Protein AF-A0A401Q748-F1 (afdb_monomer_lite)

InterPro domains:
  IPR004273 Dynein heavy chain, D6 P-loop domain [PF03028] (70-159)
  IPR026983 Dynein heavy chain [PTHR22878] (1-159)
  IPR027417 P-loop containing nucleoside triphosphate hydrolase [G3DSA:3.40.50.300] (58-159)

Structure (mmCIF, N/CA/C/O backbone):
data_AF-A0A401Q748-F1
#
_entry.id   AF-A0A401Q748-F1
#
loop_
_atom_site.group_PDB
_atom_site.id
_atom_site.type_symbol
_atom_site.label_atom_id
_atom_site.label_alt_id
_atom_site.label_comp_id
_atom_site.label_asym_id
_atom_site.label_entity_id
_atom_site.label_seq_id
_atom_site.pdbx_PDB_ins_code
_atom_site.Cartn_x
_atom_site.Cartn_y
_atom_site.Cartn_z
_atom_site.occupancy
_atom_site.B_iso_or_equiv
_atom_site.auth_seq_id
_atom_site.auth_comp_id
_atom_site.auth_asym_id
_atom_site.auth_atom_id
_atom_site.pdbx_PDB_model_num
ATOM 1 N N . TRP A 1 1 ? 20.921 3.095 -35.169 1.00 88.88 1 TRP A N 1
ATOM 2 C CA . TRP A 1 1 ? 20.561 2.573 -33.831 1.00 88.88 1 TRP A CA 1
ATOM 3 C C . TRP A 1 1 ? 19.983 3.685 -32.979 1.00 88.88 1 TRP A C 1
ATOM 5 O O . TRP A 1 1 ? 18.827 3.578 -32.615 1.00 88.88 1 TRP A O 1
ATOM 15 N N . TYR A 1 2 ? 20.744 4.758 -32.732 1.00 89.75 2 TYR A N 1
ATOM 16 C CA . TYR A 1 2 ? 20.294 5.919 -31.955 1.00 89.75 2 TYR A CA 1
ATOM 17 C C . TYR A 1 2 ? 18.942 6.495 -32.410 1.00 89.75 2 TYR A C 1
ATOM 19 O O . TYR A 1 2 ? 18.075 6.701 -31.568 1.00 89.75 2 TYR A O 1
ATOM 27 N N . ASP A 1 3 ? 18.753 6.682 -33.721 1.00 93.88 3 ASP A N 1
ATOM 28 C CA . ASP A 1 3 ? 17.553 7.314 -34.301 1.00 93.88 3 ASP A CA 1
ATOM 29 C C . ASP A 1 3 ? 16.296 6.426 -34.308 1.00 93.88 3 ASP A C 1
ATOM 31 O O . ASP A 1 3 ? 15.255 6.838 -34.805 1.00 93.88 3 ASP A O 1
ATOM 35 N N . LEU A 1 4 ? 16.381 5.185 -33.823 1.00 93.81 4 LEU A N 1
ATOM 36 C CA . LEU A 1 4 ? 15.246 4.256 -33.824 1.00 93.81 4 LEU A CA 1
ATOM 37 C C . LEU A 1 4 ? 14.359 4.500 -32.606 1.00 93.81 4 LEU A C 1
ATOM 39 O O . LEU A 1 4 ? 14.864 4.859 -31.553 1.00 93.81 4 LEU A O 1
ATOM 43 N N . ASP A 1 5 ? 13.058 4.239 -32.693 1.00 93.12 5 ASP A N 1
ATOM 44 C CA . ASP A 1 5 ? 12.140 4.550 -31.586 1.00 93.12 5 ASP A CA 1
ATOM 45 C C . ASP A 1 5 ? 12.432 3.744 -30.307 1.00 93.12 5 ASP A C 1
ATOM 47 O O . ASP A 1 5 ? 12.423 4.298 -29.203 1.00 93.12 5 ASP A O 1
ATOM 51 N N . ALA A 1 6 ? 12.744 2.450 -30.460 1.00 93.31 6 ALA A N 1
ATOM 52 C CA . ALA A 1 6 ? 13.004 1.494 -29.377 1.00 93.31 6 ALA A CA 1
ATOM 53 C C . ALA A 1 6 ? 14.376 0.794 -29.538 1.00 93.31 6 ALA A C 1
ATOM 55 O O . ALA A 1 6 ? 14.445 -0.397 -29.860 1.00 93.31 6 ALA A O 1
ATOM 56 N N . PRO A 1 7 ? 15.492 1.520 -29.356 1.00 92.62 7 PRO A N 1
ATOM 57 C CA . PRO A 1 7 ? 16.848 1.009 -29.566 1.00 92.62 7 PRO A CA 1
ATOM 58 C C . PRO A 1 7 ? 17.244 -0.108 -28.583 1.00 92.62 7 PRO A C 1
ATOM 60 O O . PRO A 1 7 ? 18.106 -0.929 -28.891 1.00 92.62 7 PRO A O 1
ATOM 63 N N . GLU A 1 8 ? 16.612 -0.178 -27.414 1.00 90.06 8 GLU A N 1
ATOM 64 C CA . GLU A 1 8 ? 16.843 -1.215 -26.408 1.00 90.06 8 GLU A CA 1
ATOM 65 C C . GLU A 1 8 ? 16.286 -2.595 -26.798 1.00 90.06 8 GLU A C 1
ATOM 67 O O . GLU A 1 8 ? 16.781 -3.610 -26.314 1.00 90.06 8 GLU A O 1
ATOM 72 N N . GLN A 1 9 ? 15.300 -2.645 -27.702 1.00 89.25 9 GLN A N 1
ATOM 73 C CA . GLN A 1 9 ? 14.644 -3.890 -28.135 1.00 89.25 9 GLN A CA 1
ATOM 74 C C . GLN A 1 9 ? 15.324 -4.553 -29.339 1.00 89.25 9 GLN A C 1
ATOM 76 O O . GLN A 1 9 ? 15.005 -5.680 -29.715 1.00 89.25 9 GLN A O 1
ATOM 81 N N . ILE A 1 10 ? 16.262 -3.850 -29.963 1.00 89.19 10 ILE A N 1
ATOM 82 C CA . ILE A 1 10 ? 17.016 -4.317 -31.125 1.00 89.19 10 ILE A CA 1
ATOM 83 C C . ILE A 1 10 ? 18.455 -4.642 -30.724 1.00 89.19 10 ILE A C 1
ATOM 85 O O . ILE A 1 10 ? 18.915 -4.344 -29.622 1.00 89.19 10 ILE A O 1
ATOM 89 N N . GLY A 1 11 ? 19.212 -5.241 -31.643 1.00 87.31 11 GLY A N 1
ATOM 90 C CA . GLY A 1 11 ? 20.637 -5.472 -31.424 1.00 87.31 11 GLY A CA 1
ATOM 91 C C . GLY A 1 11 ? 21.383 -4.167 -31.132 1.00 87.31 11 GLY A C 1
ATOM 92 O O . GLY A 1 11 ? 21.342 -3.236 -31.938 1.00 87.31 11 GLY A O 1
ATOM 93 N N . PHE A 1 12 ? 22.088 -4.126 -29.998 1.00 89.62 12 PHE A N 1
ATOM 94 C CA . PHE A 1 12 ? 23.033 -3.053 -29.688 1.00 89.62 12 PHE A CA 1
ATOM 95 C C . PHE A 1 12 ? 24.062 -2.917 -30.819 1.00 89.62 12 PHE A C 1
ATOM 97 O O . PHE A 1 12 ? 24.492 -3.938 -31.367 1.00 89.62 12 PHE A O 1
ATOM 104 N N . PRO A 1 13 ? 24.456 -1.683 -31.179 1.00 88.81 13 PRO A N 1
ATOM 105 C CA . PRO A 1 13 ? 25.367 -1.454 -32.285 1.00 88.81 13 PRO A CA 1
ATOM 106 C C . PRO A 1 13 ? 26.757 -1.993 -31.944 1.00 88.81 13 PRO A C 1
ATOM 108 O O . PRO A 1 13 ? 27.084 -2.236 -30.778 1.00 88.81 13 PRO A O 1
ATOM 111 N N . LEU A 1 14 ? 27.595 -2.125 -32.974 1.00 88.00 14 LEU A N 1
ATOM 112 C CA . LEU A 1 14 ? 28.947 -2.668 -32.836 1.00 88.00 14 LEU A CA 1
ATOM 113 C C . LEU A 1 14 ? 28.904 -4.066 -32.187 1.00 88.00 14 LEU A C 1
ATOM 115 O O . LEU A 1 14 ? 27.950 -4.822 -32.359 1.00 88.00 14 LEU A O 1
ATOM 119 N N . GLN A 1 15 ? 29.945 -4.423 -31.442 1.00 88.44 15 GLN A N 1
ATOM 120 C CA . GLN A 1 15 ? 30.015 -5.679 -30.692 1.00 88.44 15 GLN A CA 1
ATOM 121 C C . GLN A 1 15 ? 29.510 -5.525 -29.249 1.00 88.44 15 GLN A C 1
ATOM 123 O O . GLN A 1 15 ? 29.720 -6.409 -28.423 1.00 88.44 15 GLN A O 1
ATOM 128 N N . TYR A 1 16 ? 28.798 -4.437 -28.930 1.00 91.25 16 TYR A N 1
ATOM 129 C CA . TYR A 1 16 ? 28.331 -4.158 -27.567 1.00 91.25 16 TYR A CA 1
ATOM 130 C C . TYR A 1 16 ? 27.346 -5.195 -27.035 1.00 91.25 16 TYR A C 1
ATOM 132 O O . TYR A 1 16 ? 27.243 -5.385 -25.825 1.00 91.25 16 TYR A O 1
ATOM 140 N N . LYS A 1 17 ? 26.666 -5.935 -27.918 1.00 86.44 17 LYS A N 1
ATOM 141 C CA . LYS A 1 17 ? 25.848 -7.080 -27.506 1.00 86.44 17 LYS A CA 1
ATOM 142 C C . LYS A 1 17 ? 26.666 -8.127 -26.735 1.00 86.44 17 LYS A C 1
ATOM 144 O O . LYS A 1 17 ? 26.144 -8.687 -25.773 1.00 86.44 17 LYS A O 1
ATOM 149 N N . THR A 1 18 ? 27.906 -8.382 -27.149 1.00 90.06 18 THR A N 1
ATOM 150 C CA . THR A 1 18 ? 28.785 -9.418 -26.585 1.00 90.06 18 THR A CA 1
ATOM 151 C C . THR A 1 18 ? 29.885 -8.858 -25.689 1.00 90.06 18 THR A C 1
ATOM 153 O O . THR A 1 18 ? 30.363 -9.578 -24.824 1.00 90.06 18 THR A O 1
ATOM 156 N N . SER A 1 19 ? 30.293 -7.599 -25.879 1.00 93.69 19 SER A N 1
ATOM 157 C CA . SER A 1 19 ? 31.385 -6.984 -25.115 1.00 93.69 19 SER A CA 1
ATOM 158 C C . SER A 1 19 ? 30.933 -6.271 -23.840 1.00 93.69 19 SER A C 1
ATOM 160 O O . SER A 1 19 ? 31.785 -5.931 -23.027 1.00 93.69 19 SER A O 1
ATOM 162 N N . LEU A 1 20 ? 29.631 -5.995 -23.687 1.00 94.38 20 LEU A N 1
ATOM 163 C CA . LEU A 1 20 ? 29.071 -5.324 -22.513 1.00 94.38 20 LEU A CA 1
ATOM 164 C C . LEU A 1 20 ? 28.142 -6.255 -21.732 1.00 94.38 20 LEU A C 1
ATOM 166 O O . LEU A 1 20 ? 27.331 -6.987 -22.315 1.00 94.38 20 LEU A O 1
ATOM 170 N N . ASP A 1 21 ? 28.207 -6.162 -20.408 1.00 94.25 21 ASP A N 1
ATOM 171 C CA . ASP A 1 21 ? 27.210 -6.770 -19.532 1.00 94.25 21 ASP A CA 1
ATOM 172 C C . ASP A 1 21 ? 25.872 -5.996 -19.561 1.00 94.25 21 ASP A C 1
ATOM 174 O O . ASP A 1 21 ? 25.732 -4.943 -20.194 1.00 94.25 21 ASP A O 1
ATOM 178 N N . ASN A 1 22 ? 24.842 -6.539 -18.906 1.00 93.31 22 ASN A N 1
ATOM 179 C CA . ASN A 1 22 ? 23.502 -5.944 -18.916 1.00 93.31 22 ASN A CA 1
ATOM 180 C C . ASN A 1 22 ? 23.453 -4.565 -18.236 1.00 93.31 22 ASN A C 1
ATOM 182 O O . ASN A 1 22 ? 22.681 -3.704 -18.659 1.00 93.31 22 ASN A O 1
ATOM 186 N N . PHE A 1 23 ? 24.290 -4.327 -17.223 1.00 95.69 23 PHE A N 1
ATOM 187 C CA . PHE A 1 23 ? 24.346 -3.042 -16.532 1.00 95.69 23 PHE A CA 1
ATOM 188 C C . PHE A 1 23 ? 25.062 -1.991 -17.389 1.00 95.69 23 PHE A C 1
ATOM 190 O O . PHE A 1 23 ? 24.574 -0.876 -17.554 1.00 95.69 23 PHE A O 1
ATOM 197 N N . GLN A 1 24 ? 26.170 -2.355 -18.029 1.00 95.69 24 GLN A N 1
ATOM 198 C CA . GLN A 1 24 ? 26.896 -1.507 -18.971 1.00 95.69 24 GLN A CA 1
ATOM 199 C C . GLN A 1 24 ? 26.045 -1.144 -20.198 1.00 95.69 24 GLN A C 1
ATOM 201 O O . GLN A 1 24 ? 26.088 -0.004 -20.658 1.00 95.69 24 GLN A O 1
ATOM 206 N N . LYS A 1 25 ? 25.213 -2.066 -20.700 1.00 93.38 25 LYS A N 1
ATOM 207 C CA . LYS A 1 25 ? 24.219 -1.780 -21.755 1.00 93.38 25 LYS A CA 1
ATOM 208 C C . LYS A 1 25 ? 23.181 -0.746 -21.315 1.00 93.38 25 LYS A C 1
ATOM 210 O O . LYS A 1 25 ? 22.853 0.156 -22.087 1.00 93.38 25 LYS A O 1
ATOM 215 N N . LEU A 1 26 ? 22.707 -0.831 -20.070 1.00 95.50 26 LEU A N 1
ATOM 216 C CA . LEU A 1 26 ? 21.842 0.188 -19.473 1.00 95.50 26 LEU A CA 1
ATOM 217 C C . LEU A 1 26 ? 22.559 1.547 -19.379 1.00 95.50 26 LEU A C 1
ATOM 219 O O . LEU A 1 26 ? 21.969 2.571 -19.722 1.00 95.50 26 LEU A O 1
ATOM 223 N N . LEU A 1 27 ? 23.833 1.574 -18.974 1.00 95.75 27 LEU A N 1
ATOM 224 C CA . LEU A 1 27 ? 24.622 2.812 -18.940 1.00 95.75 27 LEU A CA 1
ATOM 225 C C . LEU A 1 27 ? 24.785 3.429 -20.337 1.00 95.75 27 LEU A C 1
ATOM 227 O O . LEU A 1 27 ? 24.661 4.643 -20.477 1.00 95.75 27 LEU A O 1
ATOM 231 N N . LEU A 1 28 ? 24.977 2.611 -21.376 1.00 93.75 28 LEU A N 1
ATOM 232 C CA . LEU A 1 28 ? 25.024 3.081 -22.761 1.00 93.75 28 LEU A CA 1
ATOM 233 C C . LEU A 1 28 ? 23.711 3.778 -23.159 1.00 93.75 28 LEU A C 1
ATOM 235 O O . LEU A 1 28 ? 23.733 4.903 -23.659 1.00 93.75 28 LEU A O 1
ATOM 239 N N . LEU A 1 29 ? 22.561 3.151 -22.890 1.00 94.25 29 LEU A N 1
ATOM 240 C CA . LEU A 1 29 ? 21.249 3.765 -23.126 1.00 94.25 29 LEU A CA 1
ATOM 241 C C . LEU A 1 29 ? 21.062 5.042 -22.303 1.00 94.25 29 LEU A C 1
ATOM 243 O O . LEU A 1 29 ? 20.543 6.021 -22.822 1.00 94.25 29 LEU A O 1
ATOM 247 N N . ARG A 1 30 ? 21.558 5.091 -21.064 1.00 95.50 30 ARG A N 1
ATOM 248 C CA . ARG A 1 30 ? 21.541 6.313 -20.249 1.00 95.50 30 ARG A CA 1
ATOM 249 C C . ARG A 1 30 ? 22.367 7.449 -20.853 1.00 95.50 30 ARG A C 1
ATOM 251 O O . ARG A 1 30 ? 21.970 8.599 -20.713 1.00 95.50 30 ARG A O 1
ATOM 258 N N . CYS A 1 31 ? 23.487 7.160 -21.508 1.00 95.12 31 CYS A N 1
ATOM 259 C CA . CYS A 1 31 ? 24.315 8.185 -22.147 1.00 95.12 31 CYS A CA 1
ATOM 260 C C . CYS A 1 31 ? 23.692 8.735 -23.434 1.00 95.12 31 CYS A C 1
ATOM 262 O O . CYS A 1 31 ? 23.783 9.932 -23.688 1.00 95.12 31 CYS A O 1
ATOM 264 N N . PHE A 1 32 ? 23.077 7.872 -24.246 1.00 93.06 32 PHE A N 1
ATOM 265 C CA . PHE A 1 32 ? 22.641 8.243 -25.593 1.00 93.06 32 PHE A CA 1
ATOM 266 C C . PHE A 1 32 ? 21.120 8.431 -25.718 1.00 93.06 32 PHE A C 1
ATOM 268 O O . PHE A 1 32 ? 20.669 9.296 -26.454 1.00 93.06 32 PHE A O 1
ATOM 275 N N . ARG A 1 33 ? 20.296 7.673 -24.996 1.00 94.00 33 ARG A N 1
ATOM 276 C CA . ARG A 1 33 ? 18.828 7.672 -25.120 1.00 94.00 33 ARG A CA 1
ATOM 277 C C . ARG A 1 33 ? 18.159 7.716 -23.751 1.00 94.00 33 ARG A C 1
ATOM 279 O O . ARG A 1 33 ? 17.514 6.767 -23.308 1.00 94.00 33 ARG A O 1
ATOM 286 N N . VAL A 1 34 ? 18.334 8.854 -23.074 1.00 95.12 34 VAL A N 1
ATOM 287 C CA . VAL A 1 34 ? 17.804 9.119 -21.722 1.00 95.12 34 VAL A CA 1
ATOM 288 C C . VAL A 1 34 ? 16.291 8.884 -21.643 1.00 95.12 34 VAL A C 1
ATOM 290 O O . VAL A 1 34 ? 15.797 8.360 -20.648 1.00 95.12 34 VAL A O 1
ATOM 293 N N . ASP A 1 35 ? 15.563 9.197 -22.715 1.00 95.44 35 ASP A N 1
ATOM 294 C CA . ASP A 1 35 ? 14.123 8.968 -22.858 1.00 95.44 35 ASP A CA 1
ATOM 295 C C . ASP A 1 35 ? 13.727 7.482 -22.755 1.00 95.44 35 ASP A C 1
ATOM 297 O O . ASP A 1 35 ? 12.615 7.161 -22.338 1.00 95.44 35 ASP A O 1
ATOM 301 N N . ARG A 1 36 ? 14.644 6.562 -23.078 1.00 95.62 36 ARG A N 1
ATOM 302 C CA . ARG A 1 36 ? 14.429 5.107 -23.014 1.00 95.62 36 ARG A CA 1
ATOM 303 C C . ARG A 1 36 ? 14.911 4.472 -21.718 1.00 95.62 36 ARG A C 1
ATOM 305 O O . ARG A 1 36 ? 14.677 3.284 -21.510 1.00 95.62 36 ARG A O 1
ATOM 312 N N . VAL A 1 37 ? 15.540 5.230 -20.817 1.00 95.00 37 VAL A N 1
ATOM 313 C CA . VAL A 1 37 ? 16.134 4.681 -19.584 1.00 95.00 37 VAL A CA 1
ATOM 314 C C . VAL A 1 37 ? 15.104 3.964 -18.725 1.00 95.00 37 VAL A C 1
ATOM 316 O O . VAL A 1 37 ? 15.407 2.903 -18.196 1.00 95.00 37 VAL A O 1
ATOM 319 N N . TYR A 1 38 ? 13.876 4.477 -18.626 1.00 94.50 38 TYR A N 1
ATOM 320 C CA . TYR A 1 38 ? 12.813 3.800 -17.879 1.00 94.50 38 TYR A CA 1
ATOM 321 C C . TYR A 1 38 ? 12.566 2.370 -18.391 1.00 94.50 38 TYR A C 1
ATOM 323 O O . TYR A 1 38 ? 12.531 1.426 -17.605 1.00 94.50 38 TYR A O 1
ATOM 331 N N . ARG A 1 39 ? 12.464 2.198 -19.717 1.00 94.69 39 ARG A N 1
ATOM 332 C CA . ARG A 1 39 ? 12.303 0.881 -20.355 1.00 94.69 39 ARG A CA 1
ATOM 333 C C . ARG A 1 39 ? 13.545 0.015 -20.153 1.00 94.69 39 ARG A C 1
ATOM 335 O O . ARG A 1 39 ? 13.420 -1.107 -19.682 1.00 94.69 39 ARG A O 1
ATOM 342 N N . ALA A 1 40 ? 14.730 0.576 -20.380 1.00 94.69 40 ALA A N 1
ATOM 343 C CA . ALA A 1 40 ? 16.001 -0.121 -20.199 1.00 94.69 40 ALA A CA 1
ATOM 344 C C . ALA A 1 40 ? 16.214 -0.635 -18.762 1.00 94.69 40 ALA A C 1
ATOM 346 O O . ALA A 1 40 ? 16.760 -1.718 -18.563 1.00 94.69 40 ALA A O 1
ATOM 347 N N . VAL A 1 41 ? 15.781 0.130 -17.751 1.00 96.12 41 VAL A N 1
ATOM 348 C CA . VAL A 1 41 ? 15.820 -0.287 -16.342 1.00 96.12 41 VAL A CA 1
ATOM 349 C C . VAL A 1 41 ? 14.860 -1.448 -16.098 1.00 96.12 41 VAL A C 1
ATOM 351 O O . VAL A 1 41 ? 15.251 -2.411 -15.442 1.00 96.12 41 VAL A O 1
ATOM 354 N N . MET A 1 42 ? 13.636 -1.399 -16.635 1.00 95.50 42 MET A N 1
ATOM 355 C CA . MET A 1 42 ? 12.697 -2.519 -16.508 1.00 95.50 42 MET A CA 1
ATOM 356 C C . MET A 1 42 ? 13.242 -3.794 -17.158 1.00 95.50 42 MET A C 1
ATOM 358 O O . MET A 1 42 ? 13.186 -4.860 -16.547 1.00 95.50 42 MET A O 1
ATOM 362 N N . ASP A 1 43 ? 13.834 -3.693 -18.346 1.00 94.00 43 ASP A N 1
ATOM 363 C CA . ASP A 1 43 ? 14.448 -4.841 -19.020 1.00 94.00 43 ASP A CA 1
ATOM 364 C C . ASP A 1 43 ? 15.622 -5.394 -18.201 1.00 94.00 43 ASP A C 1
ATOM 366 O O . ASP A 1 43 ? 15.727 -6.602 -17.985 1.00 94.00 43 ASP A O 1
ATOM 370 N N . PHE A 1 44 ? 16.473 -4.512 -17.666 1.00 95.75 44 PHE A N 1
ATOM 371 C CA . PHE A 1 44 ? 17.588 -4.898 -16.803 1.00 95.75 44 PHE A CA 1
ATOM 372 C C . PHE A 1 44 ? 17.121 -5.650 -15.549 1.00 95.75 44 PHE A C 1
ATOM 374 O O . PHE A 1 44 ? 17.664 -6.712 -15.237 1.00 95.75 44 PHE A O 1
ATOM 381 N N . ILE A 1 45 ? 16.105 -5.137 -14.847 1.00 96.81 45 ILE A N 1
ATOM 382 C CA . ILE A 1 45 ? 15.525 -5.794 -13.666 1.00 96.81 45 ILE A CA 1
ATOM 383 C C . ILE A 1 45 ? 14.902 -7.135 -14.063 1.00 96.81 45 ILE A C 1
ATOM 385 O O . ILE A 1 45 ? 15.136 -8.136 -13.392 1.00 96.81 45 ILE A O 1
ATOM 389 N N . THR A 1 46 ? 14.173 -7.185 -15.177 1.00 95.44 46 THR A N 1
ATOM 390 C CA . THR A 1 46 ? 13.535 -8.412 -15.674 1.00 95.44 46 THR A CA 1
ATOM 391 C C . THR A 1 46 ? 14.561 -9.507 -15.944 1.00 95.44 46 THR A C 1
ATOM 393 O O . THR A 1 46 ? 14.382 -10.637 -15.501 1.00 95.44 46 THR A O 1
ATOM 396 N N . VAL A 1 47 ? 15.666 -9.177 -16.613 1.00 94.12 47 VAL A N 1
ATOM 397 C CA . VAL A 1 47 ? 16.731 -10.142 -16.923 1.00 94.12 47 VAL A CA 1
ATOM 398 C C . VAL A 1 47 ? 17.522 -10.546 -15.675 1.00 94.12 47 VAL A C 1
ATOM 400 O O . VAL A 1 47 ? 17.960 -11.688 -15.573 1.00 94.12 47 VAL A O 1
ATOM 403 N N . THR A 1 48 ? 17.716 -9.628 -14.725 1.00 96.00 48 THR A N 1
ATOM 404 C CA . THR A 1 48 ? 18.578 -9.856 -13.551 1.00 96.00 48 THR A CA 1
ATOM 405 C C . THR A 1 48 ? 17.842 -10.527 -12.390 1.00 96.00 48 THR A C 1
ATOM 407 O O . THR A 1 48 ? 18.416 -11.361 -11.696 1.00 96.00 48 THR A O 1
ATOM 410 N N . MET A 1 49 ? 16.581 -10.160 -12.156 1.00 96.38 49 MET A N 1
ATOM 411 C CA . MET A 1 49 ? 15.787 -10.567 -10.988 1.00 96.38 49 MET A CA 1
ATOM 412 C C . MET A 1 49 ? 14.509 -11.329 -11.367 1.00 96.38 49 MET A C 1
ATOM 414 O O . MET A 1 49 ? 13.970 -12.075 -10.548 1.00 96.38 49 MET A O 1
ATOM 418 N N . GLY A 1 50 ? 14.025 -11.168 -12.600 1.00 95.69 50 GLY A N 1
ATOM 419 C CA . GLY A 1 50 ? 12.785 -11.762 -13.096 1.00 95.69 50 GLY A CA 1
ATOM 420 C C . GLY A 1 50 ? 11.650 -10.749 -13.249 1.00 95.69 50 GLY A C 1
ATOM 421 O O . GLY A 1 50 ? 11.593 -9.723 -12.573 1.00 95.69 50 GLY A O 1
ATOM 422 N N . GLU A 1 51 ? 10.703 -11.071 -14.128 1.00 93.94 51 GLU A N 1
ATOM 423 C CA . GLU A 1 51 ? 9.604 -10.184 -14.539 1.00 93.94 51 GLU A CA 1
ATOM 424 C C . GLU A 1 51 ? 8.704 -9.724 -13.378 1.00 93.94 51 GLU A C 1
ATOM 426 O O . GLU A 1 51 ? 8.236 -8.587 -13.347 1.00 93.94 51 GLU A O 1
ATOM 431 N N . LYS A 1 52 ? 8.529 -10.566 -12.354 1.00 92.25 52 LYS A N 1
ATOM 432 C CA . LYS A 1 52 ? 7.722 -10.245 -11.164 1.00 92.25 52 LYS A CA 1
ATOM 433 C C . LYS A 1 52 ? 8.178 -8.989 -10.405 1.00 92.25 52 LYS A C 1
ATOM 435 O O . LYS A 1 52 ? 7.413 -8.465 -9.608 1.00 92.25 52 LYS A O 1
ATOM 440 N N . PHE A 1 53 ? 9.415 -8.528 -10.616 1.00 92.88 53 PHE A N 1
ATOM 441 C CA . PHE A 1 53 ? 9.966 -7.335 -9.962 1.00 92.88 53 PHE A CA 1
ATOM 442 C C . PHE A 1 53 ? 9.693 -6.029 -10.718 1.00 92.88 53 PHE A C 1
ATOM 444 O O . PHE A 1 53 ? 9.968 -4.957 -10.185 1.00 92.88 53 PHE A O 1
ATOM 451 N N . VAL A 1 54 ? 9.156 -6.100 -11.940 1.00 93.69 54 VAL A N 1
ATOM 452 C CA . VAL A 1 54 ? 8.718 -4.923 -12.715 1.00 93.69 54 VAL A CA 1
ATOM 453 C C . VAL A 1 54 ? 7.205 -4.865 -12.901 1.00 93.69 54 VAL A C 1
ATOM 455 O O . VAL A 1 54 ? 6.674 -3.837 -13.318 1.00 93.69 54 VAL A O 1
ATOM 458 N N . GLN A 1 55 ? 6.500 -5.951 -12.582 1.00 89.50 55 GLN A N 1
ATOM 459 C CA . GLN A 1 55 ? 5.046 -5.983 -12.590 1.00 89.50 55 GLN A CA 1
ATOM 460 C C . GLN A 1 55 ? 4.486 -5.384 -11.289 1.00 89.50 55 GLN A C 1
ATOM 462 O O . GLN A 1 55 ? 4.991 -5.690 -10.205 1.00 89.50 55 GLN A O 1
ATOM 467 N N . PRO A 1 56 ? 3.432 -4.550 -11.360 1.00 84.00 56 PRO A N 1
ATOM 468 C CA . PRO A 1 56 ? 2.727 -4.097 -10.169 1.00 84.00 56 PRO A CA 1
ATOM 469 C C . PRO A 1 56 ? 2.195 -5.295 -9.366 1.00 84.00 56 PRO A C 1
ATOM 471 O O . PRO A 1 56 ? 1.628 -6.216 -9.961 1.00 84.00 56 PRO A O 1
ATOM 474 N N . PRO A 1 57 ? 2.335 -5.304 -8.030 1.00 81.56 57 PRO A N 1
ATOM 475 C CA . PRO A 1 57 ? 1.804 -6.387 -7.218 1.00 81.56 57 PRO A CA 1
ATOM 476 C C . PRO A 1 57 ? 0.273 -6.398 -7.277 1.00 81.56 57 PRO A C 1
ATOM 478 O O . PRO A 1 57 ? -0.377 -5.355 -7.185 1.00 81.56 57 PRO A O 1
ATOM 481 N N . VAL A 1 58 ? -0.310 -7.592 -7.383 1.00 83.31 58 VAL A N 1
ATOM 482 C CA . VAL A 1 58 ? -1.754 -7.773 -7.203 1.00 83.31 58 VAL A CA 1
ATOM 483 C C . VAL A 1 58 ? -2.058 -7.654 -5.713 1.00 83.31 58 VAL A C 1
ATOM 485 O O . VAL A 1 58 ? -1.555 -8.434 -4.905 1.00 83.31 58 VAL A O 1
ATOM 488 N N . ILE A 1 59 ? -2.869 -6.666 -5.339 1.00 84.75 59 ILE A N 1
ATOM 489 C CA . ILE A 1 59 ? -3.264 -6.460 -3.944 1.00 84.75 59 ILE A CA 1
ATOM 490 C C . ILE A 1 59 ? -4.282 -7.537 -3.558 1.00 84.75 59 ILE A C 1
ATOM 492 O O . ILE A 1 59 ? -5.350 -7.632 -4.158 1.00 84.75 59 ILE A O 1
ATOM 496 N N . SER A 1 60 ? -3.961 -8.320 -2.528 1.00 90.31 60 SER A N 1
ATOM 497 C CA . SER A 1 60 ? -4.880 -9.271 -1.900 1.00 90.31 60 SER A CA 1
ATOM 498 C C . SER A 1 60 ? -5.027 -8.935 -0.422 1.00 90.31 60 SER A C 1
ATOM 500 O O . SER A 1 60 ? -4.081 -9.071 0.352 1.00 90.31 60 SER A O 1
ATOM 502 N N . PHE A 1 61 ? -6.223 -8.499 -0.025 1.00 91.06 61 PHE A N 1
ATOM 503 C CA . PHE A 1 61 ? -6.544 -8.196 1.373 1.00 91.06 61 PHE A CA 1
ATOM 504 C C . PHE A 1 61 ? -6.445 -9.435 2.266 1.00 91.06 61 PHE A C 1
ATOM 506 O O . PHE A 1 61 ? -6.042 -9.325 3.418 1.00 91.06 61 PHE A O 1
ATOM 513 N N . GLU A 1 62 ? -6.764 -10.608 1.723 1.00 90.88 62 GLU A N 1
ATOM 514 C CA . GLU A 1 62 ? -6.642 -11.887 2.420 1.00 90.88 62 GLU A CA 1
ATOM 515 C C . GLU A 1 62 ? -5.176 -12.207 2.726 1.00 90.88 62 GLU A C 1
ATOM 517 O O . GLU A 1 62 ? -4.828 -12.428 3.881 1.00 90.88 62 GLU A O 1
ATOM 522 N N . ALA A 1 63 ? -4.289 -12.085 1.732 1.00 91.62 63 ALA A N 1
ATOM 523 C CA . ALA A 1 63 ? -2.857 -12.301 1.935 1.00 91.62 63 ALA A CA 1
ATOM 524 C C . ALA A 1 63 ? -2.237 -11.268 2.896 1.00 91.62 63 ALA A C 1
ATOM 526 O O . ALA A 1 63 ? -1.362 -11.607 3.692 1.00 91.62 63 ALA A O 1
ATOM 527 N N . ILE A 1 64 ? -2.694 -10.008 2.841 1.00 92.00 64 ILE A N 1
ATOM 528 C CA . ILE A 1 64 ? -2.286 -8.965 3.795 1.00 92.00 64 ILE A CA 1
ATOM 529 C C . ILE A 1 64 ? -2.735 -9.347 5.209 1.00 92.00 64 ILE A C 1
ATOM 531 O O . ILE A 1 64 ? -1.948 -9.248 6.146 1.00 92.00 64 ILE A O 1
ATOM 535 N N . PHE A 1 65 ? -3.976 -9.807 5.372 1.00 91.00 65 PHE A N 1
ATOM 536 C CA . PHE A 1 65 ? -4.510 -10.216 6.667 1.00 91.00 65 PHE A CA 1
ATOM 537 C C . PHE A 1 65 ? -3.758 -11.417 7.256 1.00 91.00 65 PHE A C 1
ATOM 539 O O . PHE A 1 65 ? -3.379 -11.366 8.425 1.00 91.00 65 PHE A O 1
ATOM 546 N N . GLU A 1 66 ? -3.455 -12.439 6.457 1.00 91.50 66 GLU A N 1
ATOM 547 C CA . GLU A 1 66 ? -2.662 -13.604 6.882 1.00 91.50 66 GLU A CA 1
ATOM 548 C C . GLU A 1 66 ? -1.252 -13.233 7.365 1.00 91.50 66 GLU A C 1
ATOM 550 O O . GLU A 1 66 ? -0.729 -13.849 8.292 1.00 91.50 66 GLU A O 1
ATOM 555 N N . GLN A 1 67 ? -0.637 -12.213 6.760 1.00 91.38 67 GLN A N 1
ATOM 556 C CA . GLN A 1 67 ? 0.703 -11.731 7.122 1.00 91.38 67 GLN A CA 1
ATOM 557 C C . GLN A 1 67 ? 0.686 -10.667 8.228 1.00 91.38 67 GLN A C 1
ATOM 559 O O . GLN A 1 67 ? 1.732 -10.321 8.781 1.00 91.38 67 GLN A O 1
ATOM 564 N N . SER A 1 68 ? -0.488 -10.123 8.546 1.00 93.69 68 SER A N 1
ATOM 565 C CA . SER A 1 68 ? -0.647 -9.062 9.536 1.00 93.69 68 SER A CA 1
ATOM 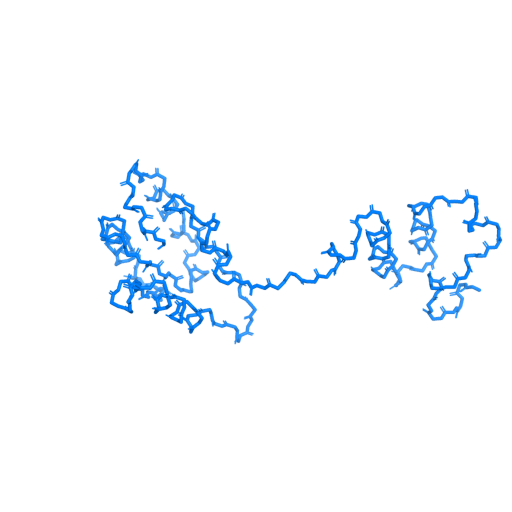566 C C . SER A 1 68 ? -0.628 -9.589 10.968 1.00 93.69 68 SER A C 1
ATOM 568 O O . SER A 1 68 ? -1.035 -10.718 11.254 1.00 93.69 68 SER A O 1
ATOM 570 N N . THR A 1 69 ? -0.215 -8.732 11.901 1.00 94.31 69 THR A N 1
ATOM 571 C CA . THR A 1 69 ? -0.192 -9.050 13.332 1.00 94.31 69 THR A CA 1
ATOM 572 C C . THR A 1 69 ? -0.924 -7.971 14.131 1.00 94.31 69 THR A C 1
ATOM 574 O O . THR A 1 69 ? -0.936 -6.817 13.709 1.00 94.31 69 THR A O 1
ATOM 577 N N . PRO A 1 70 ? -1.472 -8.292 15.316 1.00 94.75 70 PRO A N 1
ATOM 578 C CA . PRO A 1 70 ? -2.081 -7.303 16.216 1.00 94.75 70 PRO A CA 1
ATOM 579 C C . PRO A 1 70 ? -1.164 -6.158 16.660 1.00 94.75 70 PRO A C 1
ATOM 581 O O . PRO A 1 70 ? -1.627 -5.178 17.233 1.00 94.75 70 PRO A O 1
ATOM 584 N N . ASN A 1 71 ? 0.147 -6.308 16.476 1.00 93.00 71 ASN A N 1
ATOM 585 C CA . ASN A 1 71 ? 1.151 -5.342 16.908 1.00 93.00 71 ASN A CA 1
ATOM 586 C C . ASN A 1 71 ? 1.636 -4.443 15.766 1.00 93.00 71 ASN A C 1
ATOM 588 O O . ASN A 1 71 ? 2.402 -3.517 16.015 1.00 93.00 71 ASN A O 1
ATOM 592 N N . SER A 1 72 ? 1.232 -4.718 14.523 1.00 91.50 72 SER A N 1
ATOM 593 C CA . SER A 1 72 ? 1.683 -3.974 13.352 1.00 91.50 72 SER A CA 1
ATOM 594 C C . SER A 1 72 ? 0.475 -3.463 12.564 1.00 91.50 72 SER A C 1
ATOM 596 O O . SER A 1 72 ? -0.226 -4.268 11.947 1.00 91.50 72 SER A O 1
ATOM 598 N N . PRO A 1 73 ? 0.199 -2.146 12.593 1.00 93.44 73 PRO A N 1
ATOM 599 C CA . PRO A 1 73 ? -0.932 -1.577 11.874 1.00 93.44 73 PRO A CA 1
ATOM 600 C C . PRO A 1 73 ? -0.721 -1.656 10.358 1.00 93.44 73 PRO A C 1
ATOM 602 O O . PRO A 1 73 ? 0.394 -1.510 9.853 1.00 93.44 73 PRO A O 1
ATOM 605 N N . ILE A 1 74 ? -1.817 -1.819 9.619 1.00 95.00 74 ILE A N 1
ATOM 606 C CA . ILE A 1 74 ? -1.815 -1.820 8.152 1.00 95.00 74 ILE A CA 1
ATOM 607 C C . ILE A 1 74 ? -2.085 -0.398 7.652 1.00 95.00 74 ILE A C 1
ATOM 609 O O . ILE A 1 74 ? -3.089 0.219 8.008 1.00 95.00 74 ILE A O 1
ATOM 613 N N . VAL A 1 75 ? -1.208 0.121 6.789 1.00 94.06 75 VAL A N 1
ATOM 614 C CA . VAL A 1 75 ? -1.346 1.466 6.210 1.00 94.06 75 VAL A CA 1
ATOM 615 C C . VAL A 1 75 ? -1.806 1.372 4.759 1.00 94.06 75 VAL A C 1
ATOM 617 O O . VAL A 1 75 ? -1.084 0.881 3.894 1.00 94.06 75 VAL A O 1
ATOM 620 N N . PHE A 1 76 ? -2.994 1.905 4.479 1.00 92.81 76 PHE A N 1
ATOM 621 C CA . PHE A 1 76 ? -3.510 2.034 3.118 1.00 92.81 76 PHE A CA 1
ATOM 622 C C . PHE A 1 76 ? -3.068 3.361 2.494 1.00 92.81 76 PHE A C 1
ATOM 624 O O . PHE A 1 76 ? -3.474 4.434 2.939 1.00 92.81 76 PHE A O 1
ATOM 631 N N . ILE A 1 77 ? -2.261 3.286 1.433 1.00 91.94 77 ILE A N 1
ATOM 632 C CA . ILE A 1 77 ? -1.903 4.437 0.596 1.00 91.94 77 ILE A CA 1
ATOM 633 C C . ILE A 1 77 ? -2.818 4.422 -0.625 1.00 91.94 77 ILE A C 1
ATOM 635 O O . ILE A 1 77 ? -2.757 3.510 -1.447 1.00 91.94 77 ILE A O 1
ATOM 639 N N . LEU A 1 78 ? -3.688 5.424 -0.721 1.00 9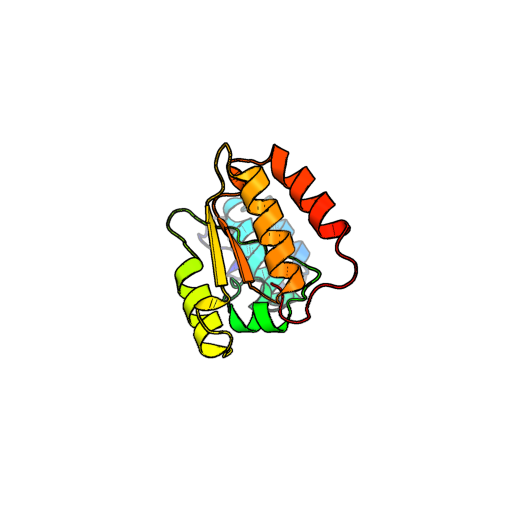0.50 78 LEU A N 1
ATOM 640 C CA . LEU A 1 78 ? -4.762 5.458 -1.707 1.00 90.50 78 LEU A CA 1
ATOM 641 C C . LEU A 1 78 ? -4.454 6.456 -2.820 1.00 90.50 78 LEU A C 1
ATOM 643 O O . LEU A 1 78 ? -4.006 7.575 -2.571 1.00 90.50 78 LEU A O 1
ATOM 647 N N . SER A 1 79 ? -4.741 6.058 -4.056 1.00 88.06 79 SER A N 1
ATOM 648 C CA . SER A 1 79 ? -4.908 7.002 -5.160 1.00 88.06 79 SER A CA 1
ATOM 649 C C . SER A 1 79 ? -6.303 7.642 -5.098 1.00 88.06 79 SER A C 1
ATOM 651 O O . SER A 1 79 ? -7.225 7.029 -4.552 1.00 88.06 79 SER A O 1
ATOM 653 N N . PRO A 1 80 ? -6.495 8.848 -5.663 1.00 87.19 80 PRO A N 1
ATOM 654 C CA . PRO A 1 80 ? -7.813 9.475 -5.737 1.00 87.19 80 PRO A CA 1
ATOM 655 C C . PRO A 1 80 ? -8.871 8.530 -6.326 1.00 87.19 80 PRO A C 1
ATOM 657 O O . PRO A 1 80 ? -8.632 7.896 -7.351 1.00 87.19 80 PRO A O 1
ATOM 660 N N . GLY A 1 81 ? -10.033 8.438 -5.676 1.00 84.06 81 GLY A N 1
ATOM 661 C CA . GLY A 1 81 ? -11.139 7.568 -6.100 1.00 84.06 81 GLY A CA 1
ATOM 662 C C . GLY A 1 81 ? -11.040 6.103 -5.653 1.00 84.06 81 GLY A C 1
ATOM 663 O O . GLY A 1 81 ? -11.961 5.341 -5.927 1.00 84.06 81 GLY A O 1
ATOM 664 N N . SER A 1 82 ? -9.970 5.706 -4.955 1.00 86.19 82 SER A N 1
ATOM 665 C CA . SER A 1 82 ? -9.860 4.387 -4.320 1.00 86.19 82 SER A CA 1
ATOM 666 C C . SER A 1 82 ? -10.371 4.428 -2.877 1.00 86.19 82 SER A C 1
ATOM 668 O O . SER A 1 82 ? -10.003 5.331 -2.124 1.00 86.19 82 SER A O 1
ATOM 670 N N . ASP A 1 83 ? -11.190 3.448 -2.484 1.00 86.31 83 ASP A N 1
ATOM 671 C CA . ASP A 1 83 ? -11.658 3.251 -1.107 1.00 86.31 83 ASP A CA 1
ATOM 672 C C . ASP A 1 83 ? -11.588 1.758 -0.730 1.00 86.31 83 ASP A C 1
ATOM 674 O O . ASP A 1 83 ? -12.318 0.947 -1.305 1.00 86.31 83 ASP A O 1
ATOM 678 N N . PRO A 1 84 ? -10.735 1.366 0.233 1.00 90.19 84 PRO A N 1
ATOM 679 C CA . PRO A 1 84 ? -10.569 -0.029 0.624 1.00 90.19 84 PRO A CA 1
ATOM 680 C C . PRO A 1 84 ? -11.689 -0.532 1.551 1.00 90.19 84 PRO A C 1
ATOM 682 O O . PRO A 1 84 ? -11.711 -1.719 1.879 1.00 90.19 84 PRO A O 1
ATOM 685 N N . ALA A 1 85 ? -12.617 0.330 1.993 1.00 89.81 85 ALA A N 1
ATOM 686 C CA . ALA A 1 85 ? -13.637 -0.042 2.971 1.00 89.81 85 ALA A CA 1
ATOM 687 C C . ALA A 1 85 ? -14.511 -1.214 2.497 1.00 89.81 85 ALA A C 1
ATOM 689 O O . ALA A 1 85 ? -14.722 -2.161 3.252 1.00 89.81 85 ALA A O 1
ATOM 690 N N . SER A 1 86 ? -14.976 -1.202 1.240 1.00 89.12 86 SER A N 1
ATOM 691 C CA . SER A 1 86 ? -15.835 -2.276 0.711 1.00 89.12 86 SER A CA 1
ATOM 692 C C . SER A 1 86 ? -15.139 -3.639 0.714 1.00 89.12 86 SER A C 1
ATOM 694 O O . SER A 1 86 ? -15.753 -4.646 1.070 1.00 89.12 86 SER A O 1
ATOM 696 N N . ASP A 1 87 ? -13.858 -3.683 0.353 1.00 90.75 87 ASP A N 1
ATOM 697 C CA . ASP A 1 87 ? -13.102 -4.934 0.311 1.00 90.75 87 ASP A CA 1
ATOM 698 C C . ASP A 1 87 ? -12.746 -5.430 1.714 1.00 90.75 87 ASP A C 1
ATOM 700 O O . ASP A 1 87 ? -12.801 -6.635 1.966 1.00 90.75 87 ASP A O 1
ATOM 704 N N . LEU A 1 88 ? -12.508 -4.516 2.662 1.00 91.12 88 LEU A N 1
ATOM 705 C CA . LEU A 1 88 ? -12.336 -4.864 4.070 1.00 91.12 88 LEU A CA 1
ATOM 706 C C . LEU A 1 88 ? -13.626 -5.423 4.693 1.00 91.12 88 LEU A C 1
ATOM 708 O O . LEU A 1 88 ? -13.557 -6.391 5.449 1.00 91.12 88 LEU A O 1
ATOM 712 N N . LEU A 1 89 ? -14.802 -4.874 4.350 1.00 90.38 89 LEU A N 1
ATOM 713 C CA . LEU A 1 89 ? -16.094 -5.440 4.764 1.00 90.38 89 LEU A CA 1
ATOM 714 C C . LEU A 1 89 ? -16.257 -6.878 4.257 1.00 90.38 89 LEU A C 1
ATOM 716 O O . LEU A 1 89 ? -16.555 -7.774 5.046 1.00 90.38 89 LEU A O 1
ATOM 720 N N . LYS 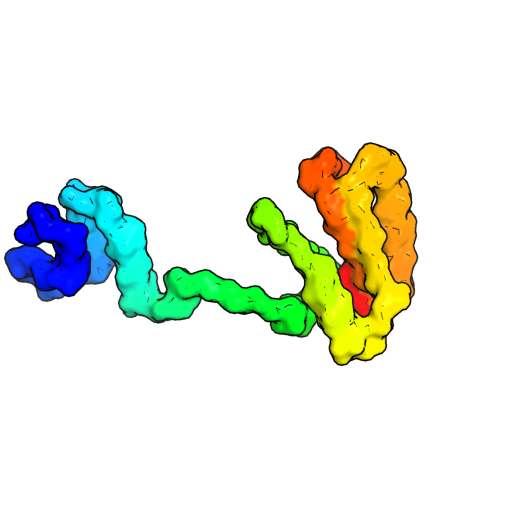A 1 90 ? -16.012 -7.112 2.960 1.00 90.81 90 LYS A N 1
ATOM 721 C CA . LYS A 1 90 ? -16.093 -8.457 2.363 1.00 90.81 90 LYS A CA 1
ATOM 722 C C . LYS A 1 90 ? -15.112 -9.425 3.022 1.00 90.81 90 LYS A C 1
ATOM 724 O O . LYS A 1 90 ? -15.455 -10.586 3.233 1.00 90.81 90 LYS A O 1
ATOM 729 N N . LEU A 1 91 ? -13.900 -8.967 3.344 1.00 91.44 91 LEU A N 1
ATOM 730 C CA . LEU A 1 91 ? -12.924 -9.776 4.070 1.00 91.44 91 LEU A CA 1
ATOM 731 C C . LEU A 1 91 ? -13.438 -10.124 5.474 1.00 91.44 91 LEU A C 1
ATOM 733 O O . LEU A 1 91 ? -13.435 -11.293 5.842 1.00 91.44 91 LEU A O 1
ATOM 737 N N . ALA A 1 92 ? -13.931 -9.146 6.238 1.00 90.00 92 ALA A N 1
ATOM 738 C CA . ALA A 1 92 ? -14.445 -9.372 7.591 1.00 90.00 92 ALA A CA 1
ATOM 739 C C . ALA A 1 92 ? -15.633 -10.354 7.625 1.00 90.00 92 ALA A C 1
ATOM 741 O O . ALA A 1 92 ? -15.755 -11.157 8.556 1.00 90.00 92 ALA A O 1
ATOM 742 N N . GLU A 1 93 ? -16.496 -10.320 6.605 1.00 88.25 93 GLU A N 1
ATOM 743 C CA . GLU A 1 93 ? -17.575 -11.296 6.419 1.00 88.25 93 GLU A CA 1
ATOM 744 C C . GLU A 1 93 ? -17.034 -12.706 6.148 1.00 88.25 93 GLU A C 1
ATOM 746 O O . GLU A 1 93 ? -17.461 -13.661 6.798 1.00 88.25 93 GLU A O 1
ATOM 751 N N . ARG A 1 94 ? -16.063 -12.843 5.236 1.00 87.12 94 ARG A N 1
ATOM 752 C CA . ARG A 1 94 ? -15.460 -14.138 4.871 1.00 87.12 94 ARG A CA 1
ATOM 753 C C . ARG A 1 94 ? -14.653 -14.766 6.003 1.00 87.12 94 ARG A C 1
ATOM 755 O O . ARG A 1 94 ? -14.727 -15.976 6.188 1.00 87.12 94 ARG A O 1
ATOM 762 N N . SER A 1 95 ? -13.940 -13.961 6.788 1.00 81.94 95 SER A N 1
ATOM 763 C CA . SER A 1 95 ? -13.118 -14.431 7.911 1.00 81.94 95 SER A CA 1
ATOM 764 C C . SER A 1 95 ? -13.940 -14.883 9.129 1.00 81.94 95 SER A C 1
ATOM 766 O O . SER A 1 95 ? -13.369 -15.165 10.180 1.00 81.94 95 SER A O 1
ATOM 768 N N . GLY A 1 96 ? -15.279 -14.902 9.050 1.00 72.88 96 GLY A N 1
ATOM 769 C CA . GLY A 1 96 ? -16.151 -15.247 10.181 1.00 72.88 96 GLY A CA 1
ATOM 770 C C . GLY A 1 96 ? -16.105 -14.221 11.319 1.00 72.88 96 GLY A C 1
ATOM 771 O O . GLY A 1 96 ? -16.611 -14.471 12.416 1.00 72.88 96 GLY A O 1
ATOM 772 N N . PHE A 1 97 ? -15.504 -13.051 11.076 1.00 68.12 97 PHE A N 1
ATOM 773 C CA . PHE A 1 97 ? -15.416 -11.980 12.060 1.00 68.12 97 PHE A CA 1
ATOM 774 C C . PHE A 1 97 ? -16.756 -11.289 12.282 1.00 68.12 97 PHE A C 1
ATOM 776 O O . PHE A 1 97 ? -17.062 -10.884 13.407 1.00 68.12 97 PHE A O 1
ATOM 783 N N . GLY A 1 98 ? -17.568 -11.231 11.225 1.00 63.22 98 GLY A N 1
ATOM 784 C CA . GLY A 1 98 ? -18.840 -10.531 11.203 1.00 63.22 98 GLY A CA 1
ATOM 785 C C . GLY A 1 98 ? -18.643 -9.015 11.164 1.00 63.22 98 GLY A C 1
ATOM 786 O O . GLY A 1 98 ? -17.743 -8.454 11.790 1.00 63.22 98 GLY A O 1
ATOM 787 N N . THR A 1 99 ? -19.530 -8.319 10.457 1.00 65.44 99 THR A N 1
ATOM 788 C CA . THR A 1 99 ? -19.494 -6.853 10.300 1.00 65.44 99 THR A CA 1
ATOM 789 C C . THR A 1 99 ? -19.572 -6.091 11.629 1.00 65.44 99 THR A C 1
ATOM 791 O O . THR A 1 99 ? -19.144 -4.943 11.716 1.00 65.44 99 THR A O 1
ATOM 794 N N . SER A 1 100 ? -20.058 -6.722 12.703 1.00 77.69 100 SER A N 1
ATOM 795 C CA . SER A 1 100 ? -20.190 -6.111 14.031 1.00 77.69 100 SER A CA 1
ATOM 796 C C . SER A 1 100 ? -18.850 -5.818 14.724 1.00 77.69 100 SER A C 1
ATOM 798 O O . SER A 1 100 ? -18.794 -4.904 15.561 1.00 77.69 100 SER A O 1
ATOM 800 N N . ARG A 1 101 ? -17.783 -6.556 14.374 1.00 84.75 101 ARG A N 1
ATOM 801 C CA . ARG A 1 101 ? -16.425 -6.414 14.930 1.00 84.75 101 ARG A CA 1
ATOM 802 C C . ARG A 1 101 ? -15.515 -5.487 14.126 1.00 84.75 101 ARG A C 1
ATOM 804 O O . ARG A 1 101 ? -14.413 -5.220 14.583 1.00 84.75 101 ARG A O 1
ATOM 811 N N . LEU A 1 102 ? -15.973 -4.960 12.993 1.00 92.44 102 LEU A N 1
ATOM 812 C CA . LEU A 1 102 ? -15.263 -3.942 12.221 1.00 92.44 102 LEU A CA 1
ATOM 813 C C . LEU A 1 102 ? -15.829 -2.554 12.549 1.00 92.44 102 LEU A C 1
ATOM 815 O O . LEU A 1 102 ? -17.047 -2.352 12.579 1.00 92.44 102 LEU A O 1
ATOM 819 N N . LYS A 1 103 ? -14.951 -1.595 12.843 1.00 93.88 103 LYS A N 1
ATOM 820 C CA . LYS A 1 103 ? -15.291 -0.206 13.163 1.00 93.88 103 LYS A CA 1
ATOM 821 C C . LYS A 1 103 ? -14.575 0.732 12.209 1.00 93.88 103 LYS A C 1
ATOM 823 O O . LYS A 1 103 ? -13.380 0.595 11.981 1.00 93.88 103 LYS A O 1
ATOM 828 N N . PHE A 1 104 ? -15.320 1.705 11.698 1.00 94.38 104 PHE A N 1
ATOM 829 C CA . PHE A 1 104 ? -14.801 2.769 10.850 1.00 94.38 104 PHE A CA 1
ATOM 830 C C . PHE A 1 104 ? -14.881 4.087 11.605 1.00 94.38 104 PHE A C 1
ATOM 832 O O . PHE A 1 104 ? -15.914 4.396 12.203 1.00 94.38 104 PHE A O 1
ATOM 839 N N . LEU A 1 105 ? -13.808 4.870 11.552 1.00 96.12 105 LEU A N 1
ATOM 840 C CA . LEU A 1 105 ? -13.805 6.247 12.021 1.00 96.12 105 LEU A CA 1
ATOM 841 C C . LEU A 1 105 ? -13.106 7.132 10.991 1.00 96.12 105 LEU A C 1
ATOM 843 O O . LEU A 1 105 ? -11.912 6.986 10.741 1.00 96.12 105 LEU A O 1
ATOM 847 N N . ALA A 1 106 ? -13.845 8.078 10.417 1.00 95.31 106 ALA A N 1
ATOM 848 C CA . ALA A 1 106 ? -13.257 9.129 9.601 1.00 95.31 106 ALA A CA 1
ATOM 849 C C . ALA A 1 106 ? -12.597 10.178 10.499 1.00 95.31 106 ALA A C 1
ATOM 851 O O . ALA A 1 106 ? -13.257 10.818 11.318 1.00 95.31 106 ALA A O 1
ATOM 852 N N . MET A 1 107 ? -11.290 10.357 10.334 1.00 96.12 107 MET A N 1
ATOM 853 C CA . MET A 1 107 ? -10.523 11.336 11.085 1.00 96.12 107 MET A CA 1
ATOM 854 C C . MET A 1 107 ? -10.836 12.751 10.601 1.00 96.12 107 MET A C 1
ATOM 856 O O . MET A 1 107 ? -10.837 13.049 9.406 1.00 96.12 107 MET A O 1
ATOM 860 N N . GLY A 1 108 ? -11.076 13.630 11.566 1.00 93.19 108 GLY A N 1
ATOM 861 C CA . GLY A 1 108 ? -11.342 15.049 11.390 1.00 93.19 108 GLY A CA 1
ATOM 862 C C . GLY A 1 108 ? -11.203 15.757 12.733 1.00 93.19 108 GLY A C 1
ATOM 863 O O . GLY A 1 108 ? -11.083 15.102 13.770 1.00 93.19 108 GLY A O 1
ATOM 864 N N . GLN A 1 109 ? -11.195 17.088 12.721 1.00 91.00 109 GLN A N 1
ATOM 865 C CA . GLN A 1 109 ? -11.015 17.875 13.941 1.00 91.00 109 GLN A CA 1
ATOM 866 C C . GLN A 1 109 ? -12.026 17.456 15.024 1.00 91.00 109 GLN A C 1
ATOM 868 O O . GLN A 1 109 ? -13.232 17.439 14.779 1.00 91.00 109 GLN A O 1
ATOM 873 N N . GLY A 1 110 ? -11.533 17.120 16.217 1.00 92.88 110 GLY A N 1
ATOM 874 C CA . GLY A 1 110 ? -12.347 16.682 17.353 1.00 92.88 110 GLY A CA 1
ATOM 875 C C . GLY A 1 110 ? -12.545 15.164 17.466 1.00 92.88 110 GLY A C 1
ATOM 876 O O . GLY A 1 110 ? -13.099 14.711 18.468 1.00 92.88 110 GLY A O 1
ATOM 877 N N . GLN A 1 111 ? -12.096 14.368 16.488 1.00 95.75 111 GLN A N 1
ATOM 878 C CA . GLN A 1 111 ? -12.199 12.900 16.517 1.00 95.75 111 GLN A CA 1
ATOM 879 C C . GLN A 1 111 ? -11.024 12.213 17.225 1.00 95.75 111 GLN A C 1
ATOM 881 O O . GLN A 1 111 ? -11.070 11.009 17.459 1.00 95.75 111 GLN A O 1
ATOM 886 N N . GLU A 1 112 ? -9.985 12.954 17.607 1.00 95.06 112 GLU A N 1
ATOM 887 C CA . GLU A 1 112 ? -8.742 12.432 18.187 1.00 95.06 112 GLU A CA 1
ATOM 888 C C . GLU A 1 112 ? -9.003 11.587 19.443 1.00 95.06 112 GLU A C 1
ATOM 890 O O . GLU A 1 112 ? -8.510 10.467 19.575 1.00 95.06 112 GLU A O 1
ATOM 895 N N . LYS A 1 113 ? -9.837 12.099 20.358 1.00 96.00 113 LYS A N 1
ATOM 896 C CA . LYS A 1 113 ? -10.190 11.397 21.602 1.00 96.00 113 LYS A CA 1
ATOM 897 C C . LYS A 1 113 ? -11.049 10.162 21.344 1.00 96.00 113 LYS A C 1
ATOM 899 O O . LYS A 1 113 ? -10.843 9.134 21.982 1.00 96.00 113 LYS A O 1
ATOM 904 N N . VAL A 1 114 ? -11.994 10.262 20.409 1.00 96.94 114 VAL A N 1
ATOM 905 C CA . VAL A 1 114 ? -12.878 9.150 20.030 1.00 96.94 114 VAL A CA 1
ATOM 906 C C . VAL A 1 114 ? -12.061 8.025 19.399 1.00 96.94 114 VAL A C 1
ATOM 908 O O . VAL A 1 114 ? -12.268 6.861 19.730 1.00 96.94 114 VAL A O 1
ATOM 911 N N . ALA A 1 115 ? -11.084 8.365 18.554 1.00 97.62 115 ALA A N 1
ATOM 912 C CA . ALA A 1 115 ? -10.181 7.405 17.934 1.00 97.62 115 ALA A CA 1
ATOM 913 C C . ALA A 1 115 ? -9.392 6.599 18.974 1.00 97.62 115 ALA A C 1
ATOM 915 O O . ALA A 1 115 ? -9.346 5.376 18.878 1.00 97.62 115 ALA A O 1
ATOM 916 N N . LEU A 1 116 ? -8.829 7.258 19.995 1.00 97.06 116 LEU A N 1
ATOM 917 C CA . LEU A 1 116 ? -8.090 6.574 21.064 1.00 97.06 116 LEU A CA 1
ATOM 918 C C . LEU A 1 116 ? -8.995 5.678 21.926 1.00 97.06 116 LEU A C 1
ATOM 920 O O . LEU A 1 116 ? -8.616 4.558 22.250 1.00 97.06 116 LEU A O 1
ATOM 924 N N . GLN A 1 117 ? -10.219 6.113 22.234 1.00 97.25 117 GLN A N 1
ATOM 925 C CA . GLN A 1 117 ? -11.189 5.288 22.972 1.00 97.25 117 GLN A CA 1
ATOM 926 C C . GLN A 1 117 ? -11.635 4.053 22.176 1.00 97.25 117 GLN A C 1
ATOM 928 O O . GLN A 1 117 ? -11.785 2.954 22.725 1.00 97.25 117 GLN A O 1
ATOM 933 N N . LEU A 1 118 ? -11.847 4.218 20.867 1.00 97.56 118 LEU A N 1
ATOM 934 C CA . LEU A 1 118 ? -12.127 3.100 19.972 1.00 97.56 118 LEU A CA 1
ATOM 935 C C . LEU A 1 118 ? -10.924 2.167 19.861 1.00 97.56 118 LEU A C 1
ATOM 937 O O . LEU A 1 118 ? -11.127 0.957 19.852 1.00 97.56 118 LEU A O 1
ATOM 941 N N . LEU A 1 119 ? -9.700 2.702 19.830 1.00 97.56 119 LEU A N 1
ATOM 942 C CA . LEU A 1 119 ? -8.475 1.907 19.807 1.00 97.56 119 LEU A CA 1
ATOM 943 C C . LEU A 1 119 ? -8.370 1.031 21.057 1.00 97.56 119 LEU A C 1
ATOM 945 O O . LEU A 1 119 ? -8.233 -0.180 20.929 1.00 97.56 119 LEU A O 1
ATOM 949 N N . GLU A 1 120 ? -8.524 1.602 22.252 1.00 96.69 120 GLU A N 1
ATOM 950 C CA . GLU A 1 120 ? -8.516 0.843 23.512 1.00 96.69 120 GLU A CA 1
ATOM 951 C C . GLU A 1 120 ? -9.559 -0.284 23.507 1.00 96.69 120 GLU A C 1
ATOM 953 O O . GLU A 1 120 ? -9.271 -1.431 23.858 1.00 96.69 120 GLU A O 1
ATOM 958 N N . THR A 1 121 ? -10.774 0.028 23.046 1.00 96.38 121 THR A N 1
ATOM 959 C CA . THR A 1 121 ? -11.861 -0.952 22.940 1.00 96.38 121 THR A CA 1
ATOM 960 C C . THR A 1 121 ? -11.525 -2.052 21.935 1.00 96.38 121 THR A C 1
ATOM 962 O O . THR A 1 121 ? -11.757 -3.231 22.217 1.00 96.38 121 THR A O 1
ATOM 965 N N . ALA A 1 122 ? -10.976 -1.688 20.776 1.00 96.69 122 ALA A N 1
ATOM 966 C CA . ALA A 1 122 ? -10.662 -2.627 19.711 1.00 96.69 122 ALA A CA 1
ATOM 967 C C . ALA A 1 122 ? -9.527 -3.573 20.102 1.00 96.69 122 ALA A C 1
ATOM 969 O O . ALA A 1 122 ? -9.648 -4.785 19.914 1.00 96.69 122 ALA A O 1
ATOM 970 N N . VAL A 1 123 ? -8.489 -3.033 20.740 1.00 97.00 123 VAL A N 1
ATOM 971 C CA . VAL A 1 123 ? -7.361 -3.784 21.297 1.00 97.00 123 VAL A CA 1
ATOM 972 C C . VAL A 1 123 ? -7.835 -4.793 22.339 1.00 97.00 123 VAL A C 1
ATOM 974 O O . VAL A 1 123 ? -7.407 -5.946 22.310 1.00 97.00 123 VAL A O 1
ATOM 977 N N . ALA A 1 124 ? -8.737 -4.389 23.239 1.00 95.94 124 ALA A N 1
ATOM 978 C CA . ALA A 1 124 ? -9.235 -5.255 24.305 1.00 95.94 124 ALA A CA 1
ATOM 979 C C . ALA A 1 124 ? -10.200 -6.342 23.801 1.00 95.94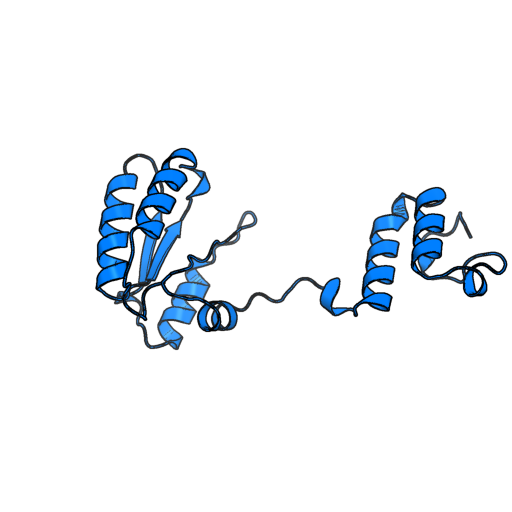 124 ALA A C 1
ATOM 981 O O . ALA A 1 124 ? -10.218 -7.450 24.335 1.00 95.94 124 ALA A O 1
ATOM 982 N N . ARG A 1 125 ? -11.026 -6.029 22.794 1.00 94.38 125 ARG A N 1
ATOM 983 C CA . ARG A 1 125 ? -12.109 -6.908 22.314 1.00 94.38 125 ARG A CA 1
ATOM 984 C C . ARG A 1 125 ? -11.787 -7.669 21.028 1.00 94.38 125 ARG A C 1
ATOM 986 O O . ARG A 1 125 ? -12.657 -8.384 20.539 1.00 94.38 125 ARG A O 1
ATOM 993 N N . GLY A 1 126 ? -10.595 -7.491 20.459 1.00 93.88 126 GLY A N 1
ATOM 994 C CA . GLY A 1 126 ? -10.231 -8.120 19.188 1.00 93.88 126 GLY A CA 1
ATOM 995 C C . GLY A 1 126 ? -11.083 -7.624 18.025 1.00 93.88 126 GLY A C 1
ATOM 996 O O . GLY A 1 126 ? -11.603 -8.425 17.252 1.00 93.88 126 GLY A O 1
ATOM 997 N N . GLN A 1 127 ? -11.303 -6.311 17.957 1.00 95.00 127 GLN A N 1
ATOM 998 C CA . GLN A 1 127 ? -12.031 -5.681 16.855 1.00 95.00 127 GLN A CA 1
ATOM 999 C C . GLN A 1 127 ? -11.061 -5.177 15.798 1.00 95.00 127 GLN A C 1
ATOM 1001 O O . GLN A 1 127 ? -9.880 -4.988 16.072 1.00 95.00 127 GLN A O 1
ATOM 1006 N N . TRP A 1 128 ? -11.577 -4.939 14.601 1.00 94.88 128 TRP A N 1
ATOM 1007 C CA . TRP A 1 128 ? -10.832 -4.266 13.551 1.00 94.88 128 TRP A CA 1
ATOM 1008 C C . TRP A 1 128 ? -11.187 -2.785 13.574 1.00 94.88 128 TRP A C 1
ATOM 1010 O O . TRP A 1 128 ? -12.374 -2.444 13.521 1.00 94.88 128 TRP A O 1
ATOM 1020 N N . LEU A 1 129 ? -10.192 -1.908 13.674 1.00 96.00 129 LEU A N 1
ATOM 1021 C CA . LEU A 1 129 ? -10.391 -0.460 13.679 1.00 96.00 129 LEU A CA 1
ATOM 1022 C C . LEU A 1 129 ? -9.760 0.172 12.441 1.00 96.00 129 LEU A C 1
ATOM 1024 O O . LEU A 1 129 ? -8.549 0.344 12.351 1.00 96.00 129 LEU A O 1
ATOM 1028 N N . MET A 1 130 ? -10.602 0.607 11.508 1.00 95.69 130 MET A N 1
ATOM 1029 C CA . MET A 1 130 ? -10.171 1.366 10.345 1.00 95.69 130 MET A CA 1
ATOM 1030 C C . MET A 1 130 ? -10.319 2.869 10.594 1.00 95.69 130 MET A C 1
ATOM 1032 O O . MET A 1 130 ? -11.429 3.407 10.640 1.00 95.69 130 MET A O 1
ATOM 1036 N N . LEU A 1 131 ? -9.183 3.559 10.696 1.00 96.50 131 LEU A N 1
ATOM 1037 C CA . LEU A 1 131 ? -9.123 5.018 10.699 1.00 96.50 131 LEU A CA 1
ATOM 1038 C C . LEU A 1 131 ? -8.993 5.530 9.256 1.00 96.50 131 LEU A C 1
ATOM 1040 O O . LEU A 1 131 ? -8.033 5.215 8.553 1.00 96.50 131 LEU A O 1
ATOM 1044 N N . GLN A 1 132 ? -9.964 6.317 8.802 1.00 94.88 132 GLN A N 1
ATOM 1045 C CA . GLN A 1 132 ? -9.989 6.913 7.464 1.00 94.88 132 GLN A CA 1
ATOM 1046 C C . GLN A 1 132 ? -9.502 8.362 7.513 1.00 94.88 132 GLN A C 1
ATOM 1048 O O . GLN A 1 132 ? -9.601 9.024 8.539 1.00 94.88 132 GLN A O 1
ATOM 1053 N N . ASN A 1 133 ? -9.005 8.889 6.394 1.00 93.50 133 ASN A N 1
ATOM 1054 C CA . ASN A 1 133 ? -8.596 10.296 6.265 1.00 93.50 133 ASN A CA 1
ATOM 1055 C C . ASN A 1 133 ? -7.532 10.764 7.278 1.00 93.50 133 ASN A C 1
ATOM 1057 O O . ASN A 1 133 ? -7.416 11.950 7.575 1.00 93.50 133 ASN A O 1
ATOM 1061 N N . CYS A 1 134 ? -6.693 9.846 7.763 1.00 94.75 134 CYS A N 1
ATOM 1062 C CA . CYS A 1 134 ? -5.598 10.122 8.699 1.00 94.75 134 CYS A CA 1
ATOM 1063 C C . CYS A 1 134 ? -4.647 11.245 8.245 1.00 94.75 134 CYS A C 1
ATOM 1065 O O . CYS A 1 134 ? -4.094 11.969 9.072 1.00 94.75 134 CYS A O 1
ATOM 1067 N N . HIS A 1 135 ? -4.491 11.431 6.930 1.00 92.50 135 HIS A N 1
ATOM 1068 C CA . HIS A 1 135 ? -3.679 12.498 6.340 1.00 92.50 135 HIS A CA 1
ATOM 1069 C C . HIS A 1 135 ? -4.187 13.915 6.669 1.00 92.50 135 HIS A C 1
ATOM 1071 O O . HIS A 1 135 ? -3.422 14.868 6.554 1.00 92.50 135 HIS A O 1
ATOM 1077 N N . LEU A 1 136 ? -5.440 14.075 7.111 1.00 92.75 136 LEU A N 1
ATOM 1078 C CA . LEU A 1 136 ? -5.981 15.363 7.556 1.00 92.75 136 LEU A CA 1
ATOM 1079 C C . LEU A 1 136 ? -5.459 15.784 8.940 1.00 92.75 136 LEU A C 1
ATOM 1081 O O . LEU A 1 136 ? -5.487 16.968 9.266 1.00 92.75 136 LEU A O 1
ATOM 1085 N N . LEU A 1 137 ? -4.950 14.843 9.748 1.00 94.50 137 LEU A N 1
ATOM 1086 C CA . LEU A 1 137 ? -4.491 15.078 11.123 1.00 94.50 137 LEU A CA 1
ATOM 1087 C C . LEU A 1 137 ? -3.061 14.560 11.359 1.00 94.50 137 LEU A C 1
ATOM 1089 O O . LEU A 1 137 ? -2.779 13.874 12.338 1.00 94.50 137 LEU A O 1
ATOM 1093 N N . VAL A 1 138 ? -2.118 14.932 10.488 1.00 93.12 138 VAL A N 1
ATOM 1094 C CA . VAL A 1 138 ? -0.722 14.438 10.527 1.00 93.12 138 VAL A CA 1
ATOM 1095 C C . VAL A 1 138 ? -0.040 14.626 11.888 1.00 93.12 138 VAL A C 1
ATOM 1097 O O . VAL A 1 138 ? 0.722 13.766 12.323 1.00 93.12 138 VAL A O 1
ATOM 1100 N N . LYS A 1 139 ? -0.307 15.734 12.593 1.00 93.81 139 LYS A N 1
ATOM 1101 C CA . LYS A 1 139 ? 0.283 15.979 13.923 1.00 93.81 139 LYS A CA 1
ATOM 1102 C C . LYS A 1 139 ? -0.172 14.946 14.957 1.00 93.81 139 LYS A C 1
ATOM 1104 O O . LYS A 1 139 ? 0.649 14.518 15.763 1.00 93.81 139 LYS A O 1
ATOM 1109 N N . TRP A 1 140 ? -1.440 14.541 14.901 1.00 95.75 140 TRP A N 1
ATOM 1110 C CA . TRP A 1 140 ? -2.031 13.575 15.825 1.00 95.75 140 TRP A CA 1
ATOM 1111 C C . TRP A 1 140 ? -1.526 12.145 15.587 1.00 95.75 140 TRP A C 1
ATOM 1113 O O . TRP A 1 140 ? -1.480 11.355 16.523 1.00 95.75 140 TRP A O 1
ATOM 1123 N N . LEU A 1 141 ? -1.039 11.810 14.385 1.00 95.12 141 LEU A N 1
ATOM 1124 C CA . LEU A 1 141 ? -0.460 10.483 14.124 1.00 95.12 141 LEU A CA 1
ATOM 1125 C C . LEU A 1 141 ? 0.715 10.139 15.052 1.00 95.12 141 LEU A C 1
ATOM 1127 O O . LEU A 1 141 ? 0.909 8.973 15.367 1.00 95.12 141 LEU A O 1
ATOM 1131 N N . LYS A 1 142 ? 1.438 11.145 15.559 1.00 95.25 142 LYS A N 1
ATOM 1132 C CA . LYS A 1 142 ? 2.486 10.957 16.578 1.00 95.25 142 LYS A CA 1
ATOM 1133 C C . LYS A 1 142 ? 1.930 10.511 17.932 1.00 95.25 142 LYS A C 1
ATOM 1135 O O . LYS A 1 142 ? 2.627 9.872 18.711 1.00 95.25 142 LYS A O 1
ATOM 1140 N N . GLU A 1 143 ? 0.704 10.910 18.258 1.00 95.69 143 GLU A N 1
ATOM 1141 C CA . GLU A 1 143 ? 0.011 10.463 19.468 1.00 95.69 143 GLU A CA 1
ATOM 1142 C C . GLU A 1 143 ? -0.537 9.049 19.278 1.00 95.69 143 GLU A C 1
ATOM 1144 O O . GLU A 1 143 ? -0.402 8.225 20.178 1.00 95.69 143 GLU A O 1
ATOM 1149 N N . LEU A 1 144 ? -1.076 8.750 18.090 1.00 96.00 144 LEU A N 1
ATOM 1150 C CA . LEU A 1 144 ? -1.498 7.399 17.720 1.00 96.00 144 LEU A CA 1
ATOM 1151 C C . LEU A 1 144 ? -0.329 6.403 17.775 1.00 96.00 144 LEU A C 1
ATOM 1153 O O . LEU A 1 144 ? -0.483 5.335 18.353 1.00 96.00 144 LEU A O 1
ATOM 1157 N N . GLU A 1 145 ? 0.837 6.757 17.229 1.00 95.31 145 GLU A N 1
ATOM 1158 C CA . GLU A 1 145 ? 2.058 5.938 17.283 1.00 95.31 145 GLU A CA 1
ATOM 1159 C C . GLU A 1 145 ? 2.439 5.591 18.728 1.00 95.31 145 GLU A C 1
ATOM 1161 O O . GLU A 1 145 ? 2.551 4.417 19.069 1.00 95.31 145 GLU A O 1
ATOM 1166 N N . LYS A 1 146 ? 2.515 6.596 19.612 1.00 95.88 146 LYS A N 1
ATOM 1167 C CA . LYS A 1 146 ? 2.774 6.376 21.043 1.00 95.88 146 LYS A CA 1
ATOM 1168 C C . LYS A 1 146 ? 1.727 5.475 21.691 1.00 95.88 146 LYS A C 1
ATOM 1170 O O . LYS A 1 146 ? 2.071 4.627 22.506 1.00 95.88 146 LYS A O 1
ATOM 1175 N N . ALA A 1 147 ? 0.448 5.663 21.365 1.00 95.62 147 ALA A N 1
ATOM 1176 C CA . ALA A 1 147 ? -0.618 4.824 21.901 1.00 95.62 147 ALA A CA 1
ATOM 1177 C C . ALA A 1 147 ? -0.459 3.363 21.455 1.00 95.62 147 ALA A C 1
ATOM 1179 O O . ALA A 1 147 ? -0.638 2.466 22.273 1.00 95.62 147 ALA A O 1
ATOM 1180 N N . LEU A 1 148 ? -0.072 3.129 20.196 1.00 95.38 148 LEU A N 1
ATOM 1181 C CA . LEU A 1 148 ? 0.188 1.796 19.653 1.00 95.38 148 LEU A CA 1
ATOM 1182 C C . LEU A 1 148 ? 1.408 1.127 20.306 1.00 95.38 148 LEU A C 1
ATOM 1184 O O . LEU A 1 148 ? 1.328 -0.041 20.678 1.00 95.38 148 LEU A O 1
ATOM 1188 N N . GLU A 1 149 ? 2.504 1.862 20.514 1.00 94.44 149 GLU A N 1
ATOM 1189 C CA . GLU A 1 149 ? 3.711 1.358 21.194 1.00 94.44 149 GLU A CA 1
ATOM 1190 C C . GLU A 1 149 ? 3.445 0.929 22.646 1.00 94.44 149 GLU A C 1
ATOM 1192 O O . GLU A 1 149 ? 4.087 0.014 23.161 1.00 94.44 149 GLU A O 1
ATOM 1197 N N . MET A 1 150 ? 2.472 1.555 23.314 1.00 94.50 150 MET A N 1
ATOM 1198 C CA . MET A 1 150 ? 2.104 1.232 24.696 1.00 94.50 150 MET A CA 1
ATOM 1199 C C . MET A 1 150 ? 1.253 -0.044 24.830 1.00 94.50 150 MET A C 1
ATOM 1201 O O . MET A 1 150 ? 0.965 -0.480 25.952 1.00 94.50 150 MET A O 1
ATOM 1205 N N . ILE A 1 151 ? 0.855 -0.679 23.726 1.00 94.81 151 ILE A N 1
ATOM 1206 C CA . ILE A 1 151 ? 0.049 -1.903 23.738 1.00 94.81 151 ILE A CA 1
ATOM 1207 C C . ILE A 1 151 ? 0.950 -3.125 23.968 1.00 94.81 151 ILE A C 1
ATOM 1209 O O . ILE A 1 151 ? 1.662 -3.575 23.075 1.00 94.81 151 ILE A O 1
ATOM 1213 N N . HIS A 1 152 ? 0.875 -3.729 25.158 1.00 88.44 152 HIS A N 1
ATOM 1214 C CA . HIS A 1 152 ? 1.782 -4.825 25.534 1.00 88.44 152 HIS A CA 1
ATOM 1215 C C . HIS A 1 152 ? 1.222 -6.238 25.305 1.00 88.44 152 HIS A C 1
ATOM 1217 O O . HIS A 1 152 ? 1.997 -7.190 25.240 1.00 88.44 152 HIS A O 1
ATOM 1223 N N . LYS A 1 153 ? -0.102 -6.406 25.182 1.00 93.38 153 LYS A N 1
ATOM 1224 C CA . LYS A 1 153 ? -0.775 -7.701 24.940 1.00 93.38 153 LYS A CA 1
ATOM 1225 C C . LYS A 1 153 ? -2.133 -7.479 24.255 1.00 93.38 153 LYS A C 1
ATOM 1227 O O . LYS A 1 153 ? -3.161 -7.573 24.927 1.00 93.38 153 LYS A O 1
ATOM 1232 N N . PRO A 1 154 ? -2.158 -7.116 22.962 1.00 96.75 154 PRO A N 1
ATOM 1233 C CA . PRO A 1 154 ? -3.419 -6.950 22.249 1.00 96.75 154 PRO A CA 1
ATOM 1234 C C . PRO A 1 154 ? -4.145 -8.291 22.128 1.00 96.75 154 PRO A C 1
ATOM 1236 O O . PRO A 1 154 ? -3.520 -9.356 22.125 1.00 96.75 154 PRO A O 1
ATOM 1239 N N . HIS A 1 155 ? -5.467 -8.247 21.988 1.00 95.88 155 HIS A N 1
ATOM 1240 C CA . HIS A 1 155 ? -6.224 -9.434 21.617 1.00 95.88 155 HIS A CA 1
ATOM 1241 C C . HIS A 1 155 ? -5.701 -9.991 20.267 1.00 95.88 155 HIS A C 1
ATOM 1243 O O . HIS A 1 155 ? -5.477 -9.200 19.350 1.00 95.88 155 HIS A O 1
ATOM 1249 N N . PRO A 1 156 ? -5.532 -11.320 20.086 1.00 93.81 156 PRO A N 1
ATOM 1250 C CA . PRO A 1 156 ? -4.954 -11.908 18.861 1.00 93.81 156 PRO A CA 1
ATOM 1251 C C . PRO A 1 156 ? -5.678 -11.538 17.555 1.00 93.81 156 PRO A C 1
ATOM 1253 O O . PRO A 1 156 ? -5.084 -11.483 16.477 1.00 93.81 156 PRO A O 1
ATOM 1256 N N . ASP A 1 157 ? -6.972 -11.266 17.678 1.00 92.88 157 ASP A N 1
ATOM 1257 C CA . ASP A 1 157 ? -7.865 -10.860 16.590 1.00 92.88 157 ASP A CA 1
ATOM 1258 C C . ASP A 1 157 ? -7.829 -9.359 16.244 1.00 92.88 157 ASP A C 1
ATOM 1260 O O . ASP A 1 157 ? -8.401 -8.967 15.228 1.00 92.88 157 ASP A O 1
ATOM 1264 N N . PHE A 1 158 ? -7.200 -8.513 17.070 1.00 95.38 158 PHE A N 1
ATOM 1265 C CA . PHE A 1 158 ? -7.140 -7.065 16.835 1.00 95.38 158 PHE A CA 1
ATOM 1266 C C . PHE A 1 158 ? -6.407 -6.764 15.524 1.00 95.38 158 PHE A C 1
ATOM 1268 O O . PHE A 1 158 ? -5.349 -7.345 15.268 1.00 95.38 158 PHE A O 1
ATOM 1275 N N . ARG A 1 159 ? -6.982 -5.880 14.704 1.00 93.62 159 ARG A N 1
ATOM 1276 C CA . ARG A 1 159 ? -6.368 -5.345 13.483 1.00 93.62 159 ARG A CA 1
ATOM 1277 C C . ARG A 1 159 ? -6.655 -3.859 13.329 1.00 93.62 159 ARG A C 1
ATOM 1279 O O . ARG A 1 159 ? -7.76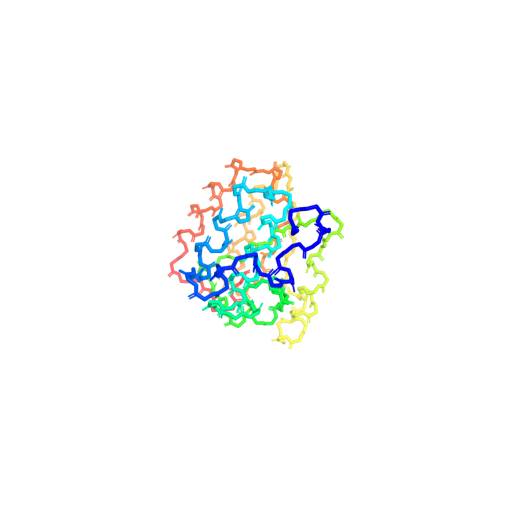2 -3.421 13.718 1.00 93.62 159 ARG A O 1
#

Secondary structure (DSSP, 8-state):
-TTSS-GGGSPPSTTHHHHS-HHHHHHHHHHH-GGGHHHHHHHHHHHHH-GGGTSPPPP-HHHHHHH-BTTB-------TT---HHHHHHHHHHTT--GGGEEEEE--TT-HHHHHHHHHHHHHHT-EEEEE-GGGGTTTHHHHHHHHHT-SS--TT--

Foldseek 3Di:
DLPDPAQVVDDDPDCCNPPPDLVVVLVVCVVRPVVCSVVSVQVSCCVPPNNVVNDDDDDDPVVVVVVDWLLDDDDDDDDPPDDCVVVVQVVCVVVVVHPVQEEEDEDDPPCLVVLLVVVVVCQAPLGEYHYHPCVNPVVSVVVVVVSSVPRDHGDRNRD

pLDDT: mean 92.18, std 5.35, range [63.22, 97.62]

Radius of gyration: 23.96 Å; chains: 1; bounding box: 52×33×60 Å

Organism: Scyliorhinus torazame (NCBI:txid75743)

Sequence (159 aa):
WYDLDAPEQIGFPLQYKTSLDNFQKLLLLRCFRVDRVYRAVMDFITVTMGEKFVQPPVISFEAIFEQSTPNSPIVFILSPGSDPASDLLKLAERSGFGTSRLKFLAMGQGQEKVALQLLETAVARGQWLMLQNCHLLVKWLK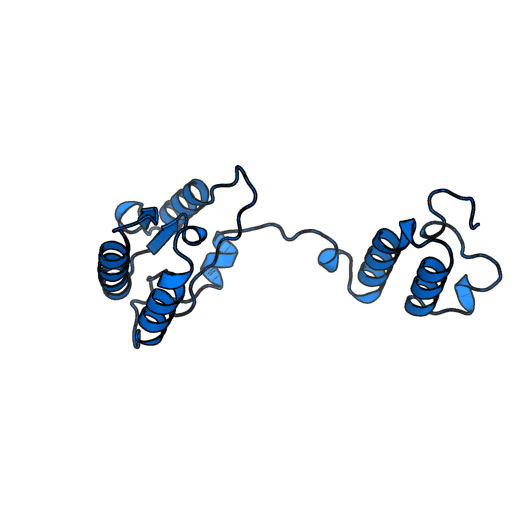ELEKALEMIHKPHPDFR